Protein AF-A0AAQ4PBR9-F1 (afdb_monomer)

Solvent-accessible surface area (backbone atoms only — not comparable to full-atom values): 8890 Å² total; per-residue (Å²): 130,84,76,56,70,47,59,78,70,52,36,39,72,48,101,83,76,46,61,30,66,56,54,68,69,57,53,48,54,52,50,51,52,42,49,52,50,44,49,64,69,65,49,53,72,56,60,61,44,45,66,62,41,68,79,75,54,64,70,69,60,58,53,51,52,56,50,51,52,53,54,50,56,51,49,42,52,53,54,51,52,49,52,52,52,48,54,51,52,21,54,52,52,49,52,52,50,52,51,52,52,51,53,50,52,51,53,53,50,51,51,53,51,49,53,53,51,51,52,52,51,51,53,52,52,53,53,52,51,53,52,50,52,53,52,49,55,53,49,54,55,51,53,50,51,50,50,56,51,49,53,52,50,54,55,58,61,74,74,109

InterPro domains:
  IPR028172 Intraflagellar transport protein 20 [PF14931] (10-43)
  IPR028172 Intraflagellar transport protein 20 [PF14931] (70-156)
  IPR028172 Intraflagellar transport protein 20 [PTHR31978] (70-160)

Secondary structure (DSSP, 8-state):
----HHHHTT-EE-TTS-EESS-HHHHHHHHHHHHHHHHHHH-THHHHHHHHHTTTS-HHHHHHHHHHHHHHHHHHHHHHHHHHHHHHHHHHHHHHHHHHHHHHHHHHHHHHHHHHHHHHHHHHHHHHHHHHHHHHHHHHHHHHHHHHHHHHHHHHHHT-

Radius of gyration: 43.52 Å; Cα contacts (8 Å, |Δi|>4): 47; chains: 1; bounding box: 91×34×129 Å

Mean predicted aligned error: 12.81 Å

Organism: NCBI:txid481459

Sequence (160 aa):
MAKDPLAEAGFYVDELNKLRVLDPDVSQKTSELKEECKEFVDSKHGMFSIGFYLQHQPVLRVLQAVLCFSEISQFQKIVGGLIELVDELAKEAETEKMKAIGARNLLKSVAKQREAQQQQLQALIAEKKMQLERYHIEYEALSKVESEQNEFIDQFILQK

Foldseek 3Di:
DDDDVCVVVQWDADPVRAIFNHDPVVLVVLVVLLVVLVCVLVVCVVVVVCVVCVVPDDPVVVVVVVVVNVVSVVVSVVSVVVNVVRVVVSVVVVVVVVVVVVVVVVVVVVVVVVVVVVVVVVVVVVVVVVVVVVVVVVVVVVVVVVVVVVVVVVVVVVVD

pLDDT: mean 81.04, std 14.95, range [39.19, 98.5]

Structure (mmCIF, N/CA/C/O backbone):
data_AF-A0AAQ4PBR9-F1
#
_entry.id   AF-A0AAQ4PBR9-F1
#
loop_
_atom_site.group_PDB
_atom_site.id
_atom_site.type_symbol
_atom_site.label_atom_id
_atom_site.label_alt_id
_atom_site.label_comp_id
_atom_site.label_asym_id
_atom_site.label_entity_id
_atom_site.label_seq_id
_atom_site.pdbx_PDB_ins_code
_atom_site.Cartn_x
_atom_site.Cartn_y
_atom_site.Cartn_z
_atom_site.occupancy
_atom_site.B_iso_or_equiv
_atom_site.auth_seq_id
_atom_site.auth_comp_id
_atom_site.auth_asym_id
_atom_site.auth_atom_id
_atom_site.pdbx_PDB_model_num
ATOM 1 N N . MET A 1 1 ? 2.118 -22.630 -14.077 1.00 39.19 1 MET A N 1
ATOM 2 C CA . MET A 1 1 ? 3.113 -21.606 -13.701 1.00 39.19 1 MET A CA 1
ATOM 3 C C . MET A 1 1 ? 2.406 -20.269 -13.792 1.00 39.19 1 MET A C 1
ATOM 5 O O . MET A 1 1 ? 1.789 -20.025 -14.822 1.00 39.19 1 MET A O 1
ATOM 9 N N . ALA A 1 2 ? 2.342 -19.502 -12.704 1.00 45.78 2 ALA A N 1
ATOM 10 C CA . ALA A 1 2 ? 1.647 -18.217 -12.709 1.00 45.78 2 ALA A CA 1
ATOM 11 C C . ALA A 1 2 ? 2.347 -17.297 -13.717 1.00 45.78 2 ALA A C 1
ATOM 13 O O . ALA A 1 2 ? 3.558 -17.116 -13.627 1.00 45.78 2 ALA A O 1
ATOM 14 N N . LYS A 1 3 ? 1.606 -16.797 -14.710 1.00 47.41 3 LYS A N 1
ATOM 15 C CA . LYS A 1 3 ? 2.102 -15.740 -15.591 1.00 47.41 3 LYS A CA 1
ATOM 16 C C . LYS A 1 3 ? 2.416 -14.540 -14.705 1.00 47.41 3 LYS A C 1
ATOM 18 O O . LYS A 1 3 ? 1.580 -14.183 -13.876 1.00 47.41 3 LYS A O 1
ATOM 23 N N . ASP A 1 4 ? 3.621 -13.995 -14.823 1.00 62.91 4 ASP A N 1
ATOM 24 C CA . ASP A 1 4 ? 4.005 -12.805 -14.074 1.00 62.91 4 ASP A CA 1
ATOM 25 C C . ASP A 1 4 ? 3.106 -11.641 -14.535 1.00 62.91 4 ASP A C 1
ATOM 27 O O . ASP A 1 4 ? 3.168 -11.270 -15.713 1.00 62.91 4 ASP A O 1
ATOM 31 N N . PRO A 1 5 ? 2.240 -11.089 -13.663 1.00 67.06 5 PRO A N 1
ATOM 32 C CA . PRO A 1 5 ? 1.328 -10.011 -14.035 1.00 67.06 5 PRO A CA 1
ATOM 33 C C . PRO A 1 5 ? 2.065 -8.774 -14.555 1.00 67.06 5 PRO A C 1
ATOM 35 O O . PRO A 1 5 ? 1.489 -7.995 -15.309 1.00 67.06 5 PRO A O 1
ATOM 38 N N . LEU A 1 6 ? 3.330 -8.588 -14.155 1.00 62.56 6 LEU A N 1
ATOM 39 C CA . LEU A 1 6 ? 4.156 -7.483 -14.630 1.00 62.56 6 LEU A CA 1
ATOM 40 C C . LEU A 1 6 ? 4.569 -7.693 -16.089 1.00 62.56 6 LEU A C 1
ATOM 42 O O . LEU A 1 6 ? 4.418 -6.775 -16.892 1.00 62.56 6 LEU A O 1
ATOM 46 N N . ALA A 1 7 ? 4.990 -8.908 -16.451 1.00 61.12 7 ALA A N 1
ATOM 47 C CA . ALA A 1 7 ? 5.387 -9.233 -17.819 1.00 61.12 7 ALA A CA 1
ATOM 48 C C . ALA A 1 7 ? 4.204 -9.149 -18.801 1.00 61.12 7 ALA A C 1
ATOM 50 O O . ALA A 1 7 ? 4.369 -8.704 -19.933 1.00 61.12 7 ALA A O 1
ATOM 51 N N . GLU A 1 8 ? 2.993 -9.522 -18.368 1.00 67.56 8 GLU A N 1
ATOM 52 C CA . GLU A 1 8 ? 1.769 -9.394 -19.179 1.00 67.56 8 GLU A CA 1
ATOM 53 C C . GLU A 1 8 ? 1.342 -7.927 -19.375 1.00 67.56 8 GLU A C 1
ATOM 55 O O . GLU A 1 8 ? 0.743 -7.585 -20.393 1.00 67.56 8 GLU A O 1
ATOM 60 N N . ALA A 1 9 ? 1.712 -7.047 -18.441 1.00 66.06 9 ALA A N 1
ATOM 61 C CA . ALA A 1 9 ? 1.501 -5.605 -18.528 1.00 66.06 9 ALA A CA 1
ATOM 62 C C . ALA A 1 9 ? 2.647 -4.850 -19.238 1.00 66.06 9 ALA A C 1
ATOM 64 O O . ALA A 1 9 ? 2.602 -3.624 -19.318 1.00 66.06 9 ALA A O 1
ATOM 65 N N . GLY A 1 10 ? 3.659 -5.558 -19.760 1.00 66.50 10 GLY A N 1
ATOM 66 C CA . GLY A 1 10 ? 4.801 -4.955 -20.459 1.00 66.50 10 GLY A CA 1
ATOM 67 C C . GLY A 1 10 ? 5.847 -4.323 -19.536 1.00 66.50 10 GLY A C 1
ATOM 68 O O . GLY A 1 10 ? 6.661 -3.520 -19.989 1.00 66.50 10 GLY A O 1
ATOM 69 N N . PHE A 1 11 ? 5.833 -4.671 -18.248 1.00 71.88 11 PHE A N 1
ATOM 70 C CA . PHE A 1 11 ? 6.829 -4.240 -17.275 1.00 71.88 11 PHE A CA 1
ATOM 71 C C . PHE A 1 11 ? 7.826 -5.359 -16.980 1.00 71.88 11 PHE A C 1
ATOM 73 O O . PHE A 1 11 ? 7.454 -6.495 -16.687 1.00 71.88 11 PHE A O 1
ATOM 80 N N . TYR A 1 12 ? 9.104 -5.007 -16.985 1.00 72.88 12 TYR A N 1
ATOM 81 C CA . TYR A 1 12 ? 10.216 -5.906 -16.711 1.00 72.88 12 TYR A CA 1
ATOM 82 C C . TYR A 1 12 ? 10.930 -5.444 -15.445 1.00 72.88 12 TYR A C 1
ATOM 84 O O . TYR A 1 12 ? 10.980 -4.252 -15.156 1.00 72.88 12 TYR A O 1
ATOM 92 N N . VAL A 1 13 ? 11.476 -6.370 -14.666 1.00 69.06 13 VAL A N 1
ATOM 93 C CA . VAL A 1 13 ? 12.303 -6.041 -13.500 1.00 69.06 13 VAL A CA 1
ATOM 94 C C . VAL A 1 13 ? 13.728 -6.457 -13.819 1.00 69.06 13 VAL A C 1
ATOM 96 O O . VAL A 1 13 ? 13.958 -7.591 -14.230 1.00 69.06 13 VAL A O 1
ATOM 99 N N . ASP A 1 14 ? 14.672 -5.533 -13.676 1.00 69.69 14 ASP A N 1
ATOM 100 C CA . ASP A 1 14 ? 16.083 -5.818 -13.921 1.00 69.69 14 ASP A CA 1
ATOM 101 C C . ASP A 1 14 ? 16.787 -6.463 -12.720 1.00 69.69 14 ASP A C 1
ATOM 103 O O . ASP A 1 14 ? 16.221 -6.608 -11.635 1.00 69.69 14 ASP A O 1
ATOM 107 N N . GLU A 1 15 ? 18.057 -6.828 -12.905 1.00 70.25 15 GLU A N 1
ATOM 108 C CA . GLU A 1 15 ? 18.897 -7.461 -11.877 1.00 70.25 15 GLU A CA 1
ATOM 109 C C . GLU A 1 15 ? 19.059 -6.611 -10.601 1.00 70.25 15 GLU A C 1
ATOM 111 O O . GLU A 1 15 ? 19.430 -7.127 -9.547 1.00 70.25 15 GLU A O 1
ATOM 116 N N . LEU A 1 16 ? 18.756 -5.309 -10.671 1.00 67.06 16 LEU A N 1
ATOM 117 C CA . LEU A 1 16 ? 18.820 -4.364 -9.557 1.00 67.06 16 LEU A CA 1
ATOM 118 C C . LEU A 1 16 ? 17.438 -4.074 -8.942 1.00 67.06 16 LEU A C 1
ATOM 120 O O . LEU A 1 16 ? 17.311 -3.144 -8.142 1.00 67.06 16 LEU A O 1
ATOM 124 N N . ASN A 1 17 ? 16.412 -4.867 -9.271 1.00 65.44 17 ASN A N 1
ATOM 125 C CA . ASN A 1 17 ? 15.019 -4.695 -8.844 1.00 65.44 17 ASN A CA 1
ATOM 126 C C . ASN A 1 17 ? 14.368 -3.370 -9.289 1.00 65.44 17 ASN A C 1
ATOM 128 O O . ASN A 1 17 ? 13.424 -2.885 -8.644 1.00 65.44 17 ASN A O 1
ATOM 132 N N . LYS A 1 18 ? 14.845 -2.782 -10.392 1.00 67.69 18 LYS A N 1
ATOM 133 C CA . LYS A 1 18 ? 14.235 -1.600 -11.009 1.00 67.69 18 LYS A CA 1
ATOM 134 C C . LYS A 1 18 ? 13.271 -2.010 -12.116 1.00 67.69 18 LYS A C 1
ATOM 136 O O . LYS A 1 18 ? 13.540 -2.918 -12.898 1.00 67.69 18 LYS A O 1
ATOM 141 N N . LEU A 1 19 ? 12.142 -1.320 -12.161 1.00 71.00 19 LEU A N 1
ATOM 142 C CA . LEU A 1 19 ? 11.106 -1.432 -13.170 1.00 71.00 19 LEU A CA 1
ATOM 143 C C . LEU A 1 19 ? 11.624 -0.832 -14.480 1.00 71.00 19 LEU A C 1
ATOM 145 O O . LEU A 1 19 ? 12.084 0.308 -14.526 1.00 71.00 19 LEU A O 1
ATOM 149 N N . ARG A 1 20 ? 11.524 -1.611 -15.548 1.00 70.69 20 ARG A N 1
ATOM 150 C CA . ARG A 1 20 ? 11.793 -1.221 -16.926 1.00 70.69 20 ARG A CA 1
ATOM 151 C C . ARG A 1 20 ? 10.519 -1.378 -17.734 1.00 70.69 20 ARG A C 1
ATOM 153 O O . ARG A 1 20 ? 9.731 -2.292 -17.505 1.00 70.69 20 ARG A O 1
ATOM 160 N N . VAL A 1 21 ? 10.335 -0.479 -18.689 1.00 77.00 21 VAL A N 1
ATOM 161 C CA . VAL A 1 21 ? 9.163 -0.450 -19.586 1.00 77.00 21 VAL A CA 1
ATOM 162 C C . VAL A 1 21 ? 9.535 -0.955 -20.987 1.00 77.00 21 VAL A C 1
ATOM 164 O O . VAL A 1 21 ? 8.741 -0.931 -21.920 1.00 77.00 21 VAL A O 1
ATOM 167 N N . LEU A 1 22 ? 10.771 -1.434 -21.127 1.00 75.12 22 LEU A N 1
ATOM 168 C CA . LEU A 1 22 ? 11.309 -2.074 -22.312 1.00 75.12 22 LEU A CA 1
ATOM 169 C C . LEU A 1 22 ? 12.108 -3.298 -21.869 1.00 75.12 22 LEU A C 1
ATOM 171 O O . LEU A 1 22 ? 12.819 -3.245 -20.860 1.00 75.12 22 LEU A O 1
ATOM 175 N N . ASP A 1 23 ? 11.982 -4.382 -22.626 1.00 75.75 23 ASP A N 1
ATOM 176 C CA . ASP A 1 23 ? 12.748 -5.605 -22.408 1.00 75.75 23 ASP A CA 1
ATOM 177 C C . ASP A 1 23 ? 14.258 -5.276 -22.435 1.00 75.75 23 ASP A C 1
ATOM 179 O O . ASP A 1 23 ? 14.708 -4.602 -23.372 1.00 75.75 23 ASP A O 1
ATOM 183 N N . PRO A 1 24 ? 15.046 -5.686 -21.423 1.00 74.69 24 PRO A N 1
ATOM 184 C CA . PRO A 1 24 ? 16.481 -5.417 -21.372 1.00 74.69 24 PRO A CA 1
ATOM 185 C C . PRO A 1 24 ? 17.227 -5.894 -22.625 1.00 74.69 24 PRO A C 1
ATOM 187 O O . PRO A 1 24 ? 18.104 -5.172 -23.100 1.00 74.69 24 PRO A O 1
ATOM 190 N N . ASP A 1 25 ? 16.830 -7.019 -23.225 1.00 77.81 25 ASP A N 1
ATOM 191 C CA . ASP A 1 25 ? 17.454 -7.529 -24.450 1.00 77.81 25 ASP A CA 1
ATOM 192 C C . ASP A 1 25 ? 17.153 -6.618 -25.646 1.00 77.81 25 ASP A C 1
ATOM 194 O O . ASP A 1 25 ? 18.008 -6.371 -26.500 1.00 77.81 25 ASP A O 1
ATOM 198 N N . VAL A 1 26 ? 15.926 -6.092 -25.720 1.00 81.31 26 VAL A N 1
ATOM 199 C CA . VAL A 1 26 ? 15.504 -5.161 -26.777 1.00 81.31 26 VAL A CA 1
ATOM 200 C C . VAL A 1 26 ? 16.170 -3.801 -26.583 1.00 81.31 26 VAL A C 1
ATOM 202 O O . VAL A 1 26 ? 16.639 -3.207 -27.552 1.00 81.31 26 VAL A O 1
ATOM 205 N N . SER A 1 27 ? 16.272 -3.322 -25.343 1.00 79.81 27 SER A N 1
ATOM 206 C CA . SER A 1 27 ? 16.969 -2.082 -24.993 1.00 79.81 27 SER A CA 1
ATOM 207 C C . SER A 1 27 ? 18.455 -2.145 -25.348 1.00 79.81 27 SER A C 1
ATOM 209 O O . SER A 1 27 ? 18.994 -1.178 -25.898 1.00 79.81 27 SER A O 1
ATOM 211 N N . GLN A 1 28 ? 19.100 -3.284 -25.083 1.00 82.88 28 GLN A N 1
ATOM 212 C CA . GLN A 1 28 ? 20.500 -3.510 -25.418 1.00 82.88 28 GLN A CA 1
ATOM 213 C C . GLN A 1 28 ? 20.699 -3.554 -26.935 1.00 82.88 28 GLN A C 1
ATOM 215 O O . GLN A 1 28 ? 21.471 -2.752 -27.454 1.00 82.88 28 GLN A O 1
ATOM 220 N N . LYS A 1 29 ? 19.931 -4.376 -27.664 1.00 84.88 29 LYS A N 1
ATOM 221 C CA . LYS A 1 29 ? 19.990 -4.443 -29.139 1.00 84.88 29 LYS A CA 1
ATOM 222 C C . LYS A 1 29 ? 19.722 -3.091 -29.802 1.00 84.88 29 LYS A C 1
ATOM 224 O O . LYS A 1 29 ? 20.341 -2.754 -30.804 1.00 84.88 29 LYS A O 1
ATOM 229 N N . THR A 1 30 ? 18.807 -2.301 -29.241 1.00 83.44 30 THR A N 1
ATOM 230 C CA . THR A 1 30 ? 18.489 -0.951 -29.737 1.00 83.44 30 THR A CA 1
ATOM 231 C C . THR A 1 30 ? 19.656 0.015 -29.523 1.00 83.44 30 THR A C 1
ATOM 233 O O . THR A 1 30 ? 19.943 0.841 -30.389 1.00 83.44 30 THR A O 1
ATOM 236 N N . SER A 1 31 ? 20.357 -0.102 -28.393 1.00 83.62 31 SER A N 1
ATOM 237 C CA . SER A 1 31 ? 21.557 0.691 -28.103 1.00 83.62 31 SER A CA 1
ATOM 238 C C . SER A 1 31 ? 22.746 0.281 -28.972 1.00 83.62 31 SER A C 1
ATOM 240 O O . SER A 1 31 ? 23.419 1.151 -29.517 1.00 83.62 31 SER A O 1
ATOM 242 N N . GLU A 1 32 ? 22.967 -1.022 -29.152 1.00 85.69 32 GLU A N 1
ATOM 243 C CA . GLU A 1 32 ? 23.999 -1.572 -30.041 1.00 85.69 32 GLU A CA 1
ATOM 244 C C . GLU A 1 32 ? 23.781 -1.093 -31.479 1.00 85.69 32 GLU A C 1
ATOM 246 O O . GLU A 1 32 ? 24.669 -0.481 -32.066 1.00 85.69 32 GLU A O 1
ATOM 251 N N . LEU A 1 33 ? 22.559 -1.231 -32.004 1.00 83.75 33 LEU A N 1
ATOM 252 C CA . LEU A 1 33 ? 22.212 -0.771 -33.349 1.00 83.75 33 LEU A CA 1
ATOM 253 C C . LEU A 1 33 ? 22.389 0.747 -33.522 1.00 83.75 33 LEU A C 1
ATOM 255 O O . LEU A 1 33 ? 22.786 1.215 -34.591 1.00 83.75 33 LEU A O 1
ATOM 259 N N . LYS A 1 34 ? 22.101 1.539 -32.481 1.00 85.56 34 LYS A N 1
ATOM 260 C CA . LYS A 1 34 ? 22.332 2.991 -32.490 1.00 85.56 34 LYS A CA 1
ATOM 261 C C . LYS A 1 34 ? 23.819 3.318 -32.594 1.00 85.56 34 LYS A C 1
ATOM 263 O O . LYS A 1 34 ? 24.167 4.235 -33.340 1.00 85.56 34 LYS A O 1
ATOM 268 N N . GLU A 1 35 ? 24.670 2.606 -31.859 1.00 85.12 35 GLU A N 1
ATOM 269 C CA . GLU A 1 35 ? 26.116 2.816 -31.915 1.00 85.12 35 GLU A CA 1
ATOM 270 C C . GLU A 1 35 ? 26.690 2.324 -33.249 1.00 85.12 35 GLU A C 1
ATOM 272 O O . GLU A 1 35 ? 27.465 3.051 -33.854 1.00 85.12 35 GLU A O 1
ATOM 277 N N . GLU A 1 36 ? 26.215 1.204 -33.802 1.00 82.94 36 GLU A N 1
ATOM 278 C CA . GLU A 1 36 ? 26.592 0.745 -35.150 1.00 82.94 36 GLU A CA 1
ATOM 279 C C . GLU A 1 36 ? 26.226 1.769 -36.237 1.00 82.94 36 GLU A C 1
ATOM 281 O O . GLU A 1 36 ? 27.036 2.086 -37.111 1.00 82.94 36 GLU A O 1
ATOM 286 N N . CYS A 1 37 ? 25.019 2.345 -36.177 1.00 81.56 37 CYS A N 1
ATOM 287 C CA . CYS A 1 37 ? 24.608 3.409 -37.099 1.00 81.56 37 CYS A CA 1
ATOM 288 C C . CYS A 1 37 ? 25.483 4.657 -36.941 1.00 81.56 37 CYS A C 1
ATOM 290 O O . CYS A 1 37 ? 25.824 5.309 -37.929 1.00 81.56 37 CYS A O 1
ATOM 292 N N . LYS A 1 38 ? 25.858 4.987 -35.702 1.00 81.62 38 LYS A N 1
ATOM 293 C CA . LYS A 1 38 ? 26.736 6.113 -35.394 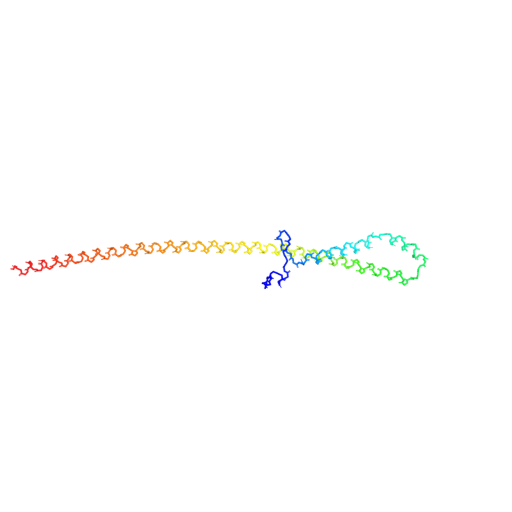1.00 81.62 38 LYS A CA 1
ATOM 294 C C . LYS A 1 38 ? 28.154 5.870 -35.900 1.00 81.62 38 LYS A C 1
ATOM 296 O O . LYS A 1 38 ? 28.693 6.747 -36.556 1.00 81.62 38 LYS A O 1
ATOM 301 N N . GLU A 1 39 ? 28.724 4.688 -35.689 1.00 80.12 39 GLU A N 1
ATOM 302 C CA . GLU A 1 39 ? 30.023 4.292 -36.236 1.00 80.12 39 GLU A CA 1
ATOM 303 C C . GLU A 1 39 ? 30.015 4.301 -37.766 1.00 80.12 39 GLU A C 1
ATOM 305 O O . GLU A 1 39 ? 30.975 4.759 -38.379 1.00 80.12 39 GLU A O 1
ATOM 310 N N . PHE A 1 40 ? 28.925 3.877 -38.409 1.00 72.75 40 PHE A N 1
ATOM 311 C CA . PHE A 1 40 ? 28.781 3.964 -39.863 1.00 72.75 40 PHE A CA 1
ATOM 312 C C . PHE A 1 40 ? 28.773 5.418 -40.365 1.00 72.75 40 PHE A C 1
ATOM 314 O O . PHE A 1 40 ? 29.361 5.726 -41.404 1.00 72.75 40 PHE A O 1
ATOM 321 N N . VAL A 1 41 ? 28.136 6.323 -39.616 1.00 70.12 41 VAL A N 1
ATOM 322 C CA . VAL A 1 41 ? 28.077 7.763 -39.911 1.00 70.12 41 VAL A CA 1
ATOM 323 C C . VAL A 1 41 ? 29.412 8.468 -39.616 1.00 70.12 41 VAL A C 1
ATOM 325 O O . VAL A 1 41 ? 29.854 9.311 -40.403 1.00 70.12 41 VAL A O 1
ATOM 328 N N . ASP A 1 42 ? 30.064 8.105 -38.510 1.00 73.00 42 ASP A N 1
ATOM 329 C CA . ASP A 1 42 ? 31.297 8.709 -37.997 1.00 73.00 42 ASP A CA 1
ATOM 330 C C . ASP A 1 42 ? 32.559 8.135 -38.651 1.00 73.00 42 ASP A C 1
ATOM 332 O O . ASP A 1 42 ? 33.583 8.826 -38.695 1.00 73.00 42 ASP A O 1
ATOM 336 N N . SER A 1 43 ? 32.510 6.914 -39.205 1.00 63.50 43 SER A N 1
ATOM 337 C CA . SER A 1 43 ? 33.607 6.289 -39.953 1.00 63.50 43 SER A CA 1
ATOM 338 C C . SER A 1 43 ? 33.839 7.021 -41.278 1.00 63.50 43 SER A C 1
ATOM 340 O O . SER A 1 43 ? 33.515 6.610 -42.393 1.00 63.50 43 SER A O 1
ATOM 342 N N . LYS A 1 44 ? 34.503 8.162 -41.131 1.00 55.28 44 LYS A N 1
ATOM 343 C CA . LYS A 1 44 ? 34.983 9.090 -42.150 1.00 55.28 44 LYS A CA 1
ATOM 344 C C . LYS A 1 44 ? 36.057 8.51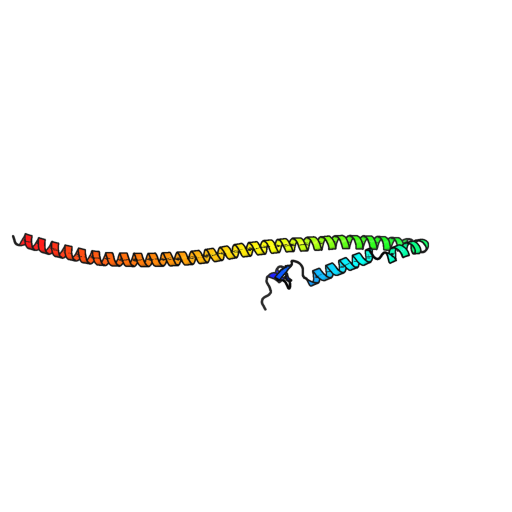0 -43.075 1.00 55.28 44 LYS A C 1
ATOM 346 O O . LYS A 1 44 ? 36.507 9.225 -43.969 1.00 55.28 44 LYS A O 1
ATOM 351 N N . HIS A 1 45 ? 36.428 7.234 -42.951 1.00 51.19 45 HIS A N 1
ATOM 352 C CA . HIS A 1 45 ? 37.246 6.561 -43.968 1.00 51.19 45 HIS A CA 1
ATOM 353 C C . HIS A 1 45 ? 36.478 6.405 -45.299 1.00 51.19 45 HIS A C 1
ATOM 355 O O . HIS A 1 45 ? 37.082 6.433 -46.376 1.00 51.19 45 HIS A O 1
ATOM 361 N N . GLY A 1 46 ? 35.139 6.367 -45.252 1.00 49.38 46 GLY A N 1
ATOM 362 C CA . GLY A 1 46 ? 34.284 6.390 -46.443 1.00 49.38 46 GLY A CA 1
ATOM 363 C C . GLY A 1 46 ? 34.186 7.767 -47.110 1.00 49.38 46 GLY A C 1
ATOM 364 O O . GLY A 1 46 ? 34.278 7.857 -48.331 1.00 49.38 46 GLY A O 1
ATOM 365 N N . MET A 1 47 ? 34.075 8.859 -46.342 1.00 50.81 47 MET A N 1
ATOM 366 C CA . MET A 1 47 ? 33.985 10.222 -46.904 1.00 50.81 47 MET A CA 1
ATOM 367 C C . MET A 1 47 ? 35.276 10.666 -47.607 1.00 50.81 47 MET A C 1
ATOM 369 O O . MET A 1 47 ? 35.203 11.326 -48.643 1.00 50.81 47 MET A O 1
ATOM 373 N N . PHE A 1 48 ? 36.450 10.282 -47.089 1.00 48.81 48 PHE A N 1
ATOM 374 C CA . PHE A 1 48 ? 37.731 10.584 -47.743 1.00 48.81 48 PHE A CA 1
ATOM 375 C C . PHE A 1 48 ? 37.913 9.775 -49.038 1.00 48.81 48 PHE A C 1
ATOM 377 O O . PHE A 1 48 ? 38.437 10.283 -50.027 1.00 48.81 48 PHE A O 1
ATOM 384 N N . SER A 1 49 ? 37.374 8.551 -49.077 1.00 49.97 49 SER A N 1
ATOM 385 C CA . SER A 1 49 ? 37.306 7.749 -50.300 1.00 49.97 49 SER A CA 1
ATOM 386 C C . SER A 1 49 ? 36.281 8.305 -51.293 1.00 49.97 49 SER A C 1
ATOM 388 O O . SER A 1 49 ? 36.580 8.364 -52.477 1.00 49.97 49 SER A O 1
ATOM 390 N N . ILE A 1 50 ? 35.106 8.782 -50.861 1.00 50.91 50 ILE A N 1
ATOM 391 C CA . ILE A 1 50 ? 34.104 9.411 -51.743 1.00 50.91 50 ILE A CA 1
ATOM 392 C C . ILE A 1 50 ? 34.681 10.652 -52.430 1.00 50.91 50 ILE A C 1
ATOM 394 O O . ILE A 1 50 ? 34.436 10.820 -53.614 1.00 50.91 50 ILE A O 1
ATOM 398 N N . GLY A 1 51 ? 35.518 11.460 -51.770 1.00 53.62 51 GLY A N 1
ATOM 399 C CA . GLY A 1 51 ? 36.254 12.549 -52.434 1.00 53.62 51 GLY A CA 1
ATOM 400 C C . GLY A 1 51 ? 37.109 12.084 -53.626 1.00 53.62 51 GLY A C 1
ATOM 401 O O . GLY A 1 51 ? 37.164 12.767 -54.644 1.00 53.62 51 GLY A O 1
ATOM 402 N N . PHE A 1 52 ? 37.702 10.889 -53.530 1.00 50.34 52 PHE A N 1
ATOM 403 C CA . PHE A 1 52 ? 38.508 10.253 -54.581 1.00 50.34 52 PHE A CA 1
ATOM 404 C C . PHE A 1 52 ? 37.650 9.484 -55.617 1.00 50.34 52 PHE A C 1
ATOM 406 O O . PHE A 1 52 ? 37.935 9.501 -56.811 1.00 50.34 52 PHE A O 1
ATOM 413 N N . TYR A 1 53 ? 36.545 8.860 -55.193 1.00 50.81 53 TYR A N 1
ATOM 414 C CA . TYR A 1 53 ? 35.582 8.150 -56.049 1.00 50.81 53 TYR A CA 1
ATOM 415 C C . TYR A 1 53 ? 34.611 9.093 -56.789 1.00 50.81 53 TYR A C 1
ATOM 417 O O . TYR A 1 53 ? 34.107 8.724 -57.848 1.00 50.81 53 TYR A O 1
ATOM 425 N N . LEU A 1 54 ? 34.374 10.312 -56.291 1.00 51.28 54 LEU A N 1
ATOM 426 C CA . LEU A 1 54 ? 33.569 11.365 -56.933 1.00 51.28 54 LEU A CA 1
ATOM 427 C C . LEU A 1 54 ? 34.179 11.839 -58.255 1.00 51.28 54 LEU A C 1
ATOM 429 O O . LEU A 1 54 ? 33.452 12.321 -59.118 1.00 51.28 54 LEU A O 1
ATOM 433 N N . GLN A 1 55 ? 35.491 11.667 -58.439 1.00 52.34 55 GLN A N 1
ATOM 434 C CA . GLN A 1 55 ? 36.158 11.937 -59.713 1.00 52.34 55 GLN A CA 1
ATOM 435 C C . GLN A 1 55 ? 36.006 10.799 -60.740 1.00 52.34 55 GLN A C 1
ATOM 437 O O . GLN A 1 55 ? 36.295 11.024 -61.911 1.00 52.34 55 GLN A O 1
ATOM 442 N N . HIS A 1 56 ? 35.534 9.601 -60.349 1.00 54.62 56 HIS A N 1
ATOM 443 C CA . HIS A 1 56 ? 35.585 8.399 -61.201 1.00 54.62 56 HIS A CA 1
ATOM 444 C C . HIS A 1 56 ? 34.331 7.488 -61.215 1.00 54.62 56 HIS A C 1
ATOM 446 O O . HIS A 1 56 ? 34.333 6.490 -61.937 1.00 54.62 56 HIS A O 1
ATOM 452 N N . GLN A 1 57 ? 33.261 7.772 -60.460 1.00 58.62 57 GLN A N 1
ATOM 453 C CA . GLN A 1 57 ? 32.042 6.937 -60.394 1.00 58.62 57 GLN A CA 1
ATOM 454 C C . GLN A 1 57 ? 30.838 7.556 -61.136 1.00 58.62 57 GLN A C 1
ATOM 456 O O . GLN A 1 57 ? 30.721 8.778 -61.213 1.00 58.62 57 GLN A O 1
ATOM 461 N N . PRO A 1 58 ? 29.889 6.741 -61.646 1.00 71.38 58 PRO A N 1
ATOM 462 C CA . PRO A 1 58 ? 28.658 7.249 -62.248 1.00 71.38 58 PRO A CA 1
ATOM 463 C C . PRO A 1 58 ? 27.780 7.965 -61.209 1.00 71.38 58 PRO A C 1
ATOM 465 O O . PRO A 1 58 ? 27.593 7.474 -60.093 1.00 71.38 58 PRO A O 1
ATOM 468 N N . VAL A 1 59 ? 27.179 9.091 -61.611 1.00 69.31 59 VAL A N 1
ATOM 469 C CA . VAL A 1 59 ? 26.341 9.994 -60.788 1.00 69.31 59 VAL A CA 1
ATOM 470 C C . VAL A 1 59 ? 25.275 9.254 -59.959 1.00 69.31 59 VAL A C 1
ATOM 472 O O . VAL A 1 59 ? 24.999 9.629 -58.821 1.00 69.31 59 VAL A O 1
ATOM 475 N N . LEU A 1 60 ? 24.723 8.153 -60.482 1.00 67.56 60 LEU A N 1
ATOM 476 C CA . LEU A 1 60 ? 23.692 7.353 -59.814 1.00 67.56 60 LEU A CA 1
ATOM 477 C C . LEU A 1 60 ? 24.176 6.688 -58.507 1.00 67.56 60 LEU A C 1
ATOM 479 O O . LEU A 1 60 ? 23.423 6.634 -57.538 1.00 67.56 60 LEU A O 1
ATOM 483 N N . ARG A 1 61 ? 25.438 6.231 -58.437 1.00 68.25 61 ARG A N 1
ATOM 484 C CA . ARG A 1 61 ? 26.001 5.608 -57.217 1.00 68.25 61 ARG A CA 1
ATOM 485 C C . ARG A 1 61 ? 26.264 6.630 -56.117 1.00 68.25 61 ARG A C 1
ATOM 487 O O . ARG A 1 61 ? 26.060 6.335 -54.945 1.00 68.25 61 ARG A O 1
ATOM 494 N N . VAL A 1 62 ? 26.686 7.831 -56.508 1.00 69.19 62 VAL A N 1
ATOM 495 C CA . VAL A 1 62 ? 26.896 8.954 -55.588 1.00 69.19 62 VAL A CA 1
ATOM 496 C C . VAL A 1 62 ? 25.563 9.372 -54.972 1.00 69.19 62 VAL A C 1
ATOM 498 O O . VAL A 1 62 ? 25.465 9.499 -53.755 1.00 69.19 62 VAL A O 1
ATOM 501 N N . LEU A 1 63 ? 24.518 9.510 -55.794 1.00 71.94 63 LEU A N 1
ATOM 502 C CA . LEU A 1 63 ? 23.182 9.867 -55.322 1.00 71.94 63 LEU A CA 1
ATOM 503 C C . LEU A 1 63 ? 22.611 8.813 -54.357 1.00 71.94 63 LEU A C 1
ATOM 505 O O . LEU A 1 63 ? 22.079 9.170 -53.310 1.00 71.94 63 LEU A O 1
ATOM 509 N N . GLN A 1 64 ? 22.774 7.522 -54.664 1.00 72.56 64 GLN A N 1
ATOM 510 C CA . GLN A 1 64 ? 22.293 6.431 -53.810 1.00 72.56 64 GLN A CA 1
ATOM 511 C C . GLN A 1 64 ? 23.027 6.360 -52.459 1.00 72.56 64 GLN A C 1
ATOM 513 O O . GLN A 1 64 ? 22.393 6.112 -51.435 1.00 72.56 64 GLN A O 1
ATOM 518 N N . ALA A 1 65 ? 24.336 6.633 -52.429 1.00 68.75 65 ALA A N 1
ATOM 519 C CA . ALA A 1 65 ? 25.106 6.700 -51.185 1.00 68.75 65 ALA A CA 1
ATOM 520 C C . ALA A 1 65 ? 24.681 7.885 -50.298 1.00 68.75 65 ALA A C 1
ATOM 522 O O . ALA A 1 65 ? 24.520 7.722 -49.089 1.00 68.75 65 ALA A O 1
ATOM 523 N N . VAL A 1 66 ? 24.444 9.060 -50.896 1.00 70.44 66 VAL A N 1
ATOM 524 C CA . VAL A 1 66 ? 23.963 10.252 -50.173 1.00 70.44 66 VAL A CA 1
ATOM 525 C C . VAL A 1 66 ? 22.564 10.025 -49.592 1.00 70.44 66 VAL A C 1
ATOM 527 O O . VAL A 1 66 ? 22.318 10.378 -48.439 1.00 70.44 66 VAL A O 1
ATOM 530 N N . LEU A 1 67 ? 21.663 9.394 -50.352 1.00 74.50 67 LEU A N 1
ATOM 531 C CA . LEU A 1 67 ? 20.327 9.034 -49.868 1.00 74.50 67 LEU A CA 1
ATOM 532 C C . LEU A 1 67 ? 20.392 8.041 -48.699 1.00 74.50 67 LEU A C 1
ATOM 534 O O . LEU A 1 67 ? 19.776 8.278 -47.665 1.00 74.50 67 LEU A O 1
ATOM 538 N N . CYS A 1 68 ? 21.193 6.978 -48.819 1.00 76.69 68 CYS A N 1
ATOM 539 C CA . CYS A 1 68 ? 21.366 5.978 -47.761 1.00 76.69 68 CYS A CA 1
ATOM 540 C C . CYS A 1 68 ? 21.908 6.590 -46.457 1.00 76.69 68 CYS A C 1
ATOM 542 O O . CYS A 1 68 ? 21.412 6.283 -45.375 1.00 76.69 68 CYS A O 1
ATOM 544 N N . PHE A 1 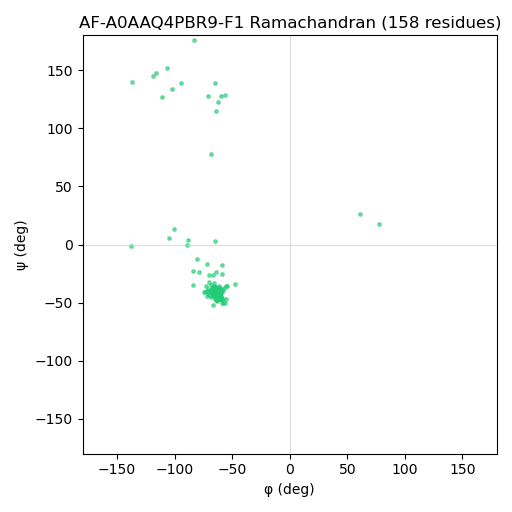69 ? 22.865 7.516 -46.552 1.00 73.69 69 PHE A N 1
ATOM 545 C CA . PHE A 1 69 ? 23.393 8.225 -45.385 1.00 73.69 69 PHE A CA 1
ATOM 546 C C . PHE A 1 69 ? 22.326 9.088 -44.689 1.00 73.69 69 PHE A C 1
ATOM 548 O O . PHE A 1 69 ? 22.252 9.117 -43.460 1.00 73.69 69 PHE A O 1
ATOM 555 N N . SER A 1 70 ? 21.475 9.770 -45.463 1.00 77.88 70 SER A N 1
ATOM 556 C CA . SER A 1 70 ? 20.365 10.562 -44.918 1.00 77.88 70 SER A CA 1
ATOM 557 C C . SER A 1 70 ? 19.360 9.690 -44.157 1.00 77.88 70 SER A C 1
ATOM 559 O O . SER A 1 70 ? 18.951 10.057 -43.057 1.00 77.88 70 SER A O 1
ATOM 561 N N . GLU A 1 71 ? 18.994 8.530 -44.707 1.00 83.12 71 GLU A N 1
ATOM 562 C CA . GLU A 1 71 ? 18.069 7.573 -44.076 1.00 83.12 71 GLU A CA 1
ATOM 563 C C . GLU A 1 71 ? 18.632 7.031 -42.747 1.00 83.12 71 GLU A C 1
ATOM 565 O O . GLU A 1 71 ? 17.946 7.050 -41.724 1.00 83.12 71 GLU A O 1
ATOM 570 N N . ILE A 1 72 ? 19.913 6.635 -42.721 1.00 82.38 72 ILE A N 1
ATOM 571 C CA . ILE A 1 72 ? 20.582 6.123 -41.509 1.00 82.38 72 ILE A CA 1
ATOM 572 C C . ILE A 1 72 ? 20.672 7.208 -40.426 1.00 82.38 72 ILE A C 1
ATOM 574 O O . ILE A 1 72 ? 20.408 6.946 -39.251 1.00 82.38 72 ILE A O 1
ATOM 578 N N . SER A 1 73 ? 20.973 8.451 -40.811 1.00 80.69 73 SER A N 1
ATOM 579 C CA . SER A 1 73 ? 21.015 9.575 -39.869 1.00 80.69 73 SER A CA 1
ATOM 580 C C . SER A 1 73 ? 19.642 9.878 -39.253 1.00 80.69 73 SER A C 1
ATOM 582 O O . SER A 1 73 ? 19.550 10.197 -38.065 1.00 80.69 73 SER A O 1
ATOM 584 N N . GLN A 1 74 ? 18.558 9.767 -40.030 1.00 84.75 74 GLN A N 1
ATOM 585 C CA . GLN A 1 74 ? 17.196 9.928 -39.511 1.00 84.75 74 GLN A CA 1
ATOM 586 C C . GLN A 1 74 ? 16.828 8.804 -38.542 1.00 84.75 74 GLN A C 1
ATOM 588 O O . GLN A 1 74 ? 16.318 9.080 -37.455 1.00 84.75 74 GLN A O 1
ATOM 593 N N . PHE A 1 75 ? 17.149 7.558 -38.892 1.00 85.44 75 PHE A N 1
ATOM 594 C CA . PHE A 1 75 ? 16.929 6.408 -38.021 1.00 85.44 75 PHE A CA 1
ATOM 595 C C . PHE A 1 75 ? 17.647 6.565 -36.673 1.00 85.44 75 PHE A C 1
ATOM 597 O O . PHE A 1 75 ? 17.022 6.418 -35.624 1.00 85.44 75 PHE A O 1
ATOM 604 N N . GLN A 1 76 ? 18.920 6.974 -36.680 1.00 84.31 76 GLN A N 1
ATOM 605 C CA . GLN A 1 76 ? 19.694 7.204 -35.456 1.00 84.31 76 GLN A CA 1
ATOM 606 C C . GLN A 1 76 ? 19.039 8.249 -34.534 1.00 84.31 76 GLN A C 1
ATOM 608 O O . GLN A 1 76 ? 19.027 8.076 -33.313 1.00 84.31 76 GLN A O 1
ATOM 613 N N . LYS A 1 77 ? 18.464 9.320 -35.099 1.00 87.62 77 LYS A N 1
ATOM 614 C CA . LYS A 1 77 ? 17.736 10.344 -34.327 1.00 87.62 77 LYS A CA 1
ATOM 615 C C . LYS A 1 77 ? 16.459 9.788 -33.703 1.00 87.62 77 LYS A C 1
ATOM 617 O O . LYS A 1 77 ? 16.198 10.055 -32.534 1.00 87.62 77 LYS A O 1
ATOM 622 N N . ILE A 1 78 ? 15.692 9.005 -34.461 1.00 88.06 78 ILE A N 1
ATOM 623 C CA . ILE A 1 78 ? 14.451 8.380 -33.980 1.00 88.06 78 ILE A CA 1
ATOM 624 C C . ILE A 1 78 ? 14.755 7.404 -32.841 1.00 88.06 78 ILE A C 1
ATOM 626 O O . ILE A 1 78 ? 14.125 7.480 -31.791 1.00 88.06 78 ILE A O 1
ATOM 630 N N . VAL A 1 79 ? 15.754 6.534 -33.014 1.00 88.38 79 VAL A N 1
ATOM 631 C CA . VAL A 1 79 ? 16.179 5.584 -31.976 1.00 88.38 79 VAL A CA 1
ATOM 632 C C . VAL A 1 79 ? 16.718 6.313 -30.745 1.00 88.38 79 VAL A C 1
ATOM 634 O O . VAL A 1 79 ? 16.420 5.923 -29.621 1.00 88.38 79 VAL A O 1
ATOM 637 N N . GLY A 1 80 ? 17.466 7.404 -30.939 1.00 87.31 80 GLY A N 1
ATOM 638 C CA . GLY A 1 80 ? 17.900 8.272 -29.846 1.00 87.31 80 GLY A CA 1
ATOM 639 C C . GLY A 1 80 ? 16.731 8.808 -29.021 1.00 87.31 80 GLY A C 1
ATOM 640 O O . GLY A 1 80 ? 16.730 8.627 -27.807 1.00 87.31 80 GLY A O 1
ATOM 641 N N . GLY A 1 81 ? 15.721 9.378 -29.683 1.00 90.00 81 GLY A N 1
ATOM 642 C CA . GLY A 1 81 ? 14.515 9.873 -29.016 1.00 90.00 81 GLY A CA 1
ATOM 643 C C . GLY A 1 81 ? 13.688 8.767 -28.355 1.00 90.00 81 GLY A C 1
ATOM 644 O O . GLY A 1 81 ? 13.165 8.966 -27.265 1.00 90.00 81 GLY A O 1
ATOM 645 N N . LEU A 1 82 ? 13.603 7.578 -28.963 1.00 88.75 82 LEU A N 1
ATOM 646 C CA . LEU A 1 82 ? 12.918 6.431 -28.360 1.00 88.75 82 LEU A CA 1
ATOM 647 C C . LEU A 1 82 ? 13.575 6.006 -27.041 1.00 88.75 82 LEU A C 1
ATOM 649 O O . LEU A 1 82 ? 12.862 5.767 -26.072 1.00 88.75 82 LEU A O 1
ATOM 653 N N . ILE A 1 83 ? 14.910 5.930 -26.993 1.00 86.44 83 ILE A N 1
ATOM 654 C CA . ILE A 1 83 ? 15.643 5.584 -25.764 1.00 86.44 83 ILE A CA 1
ATOM 655 C C . ILE A 1 83 ? 15.351 6.611 -24.663 1.00 86.44 83 ILE A C 1
ATOM 657 O O . ILE A 1 83 ? 15.040 6.224 -23.542 1.00 86.44 83 ILE A O 1
ATOM 661 N N . GLU A 1 84 ? 15.377 7.905 -24.992 1.00 88.94 84 GLU A N 1
ATOM 662 C CA . GLU A 1 84 ? 15.080 8.974 -24.029 1.00 88.94 84 GLU A CA 1
ATOM 663 C C . GLU A 1 84 ? 13.651 8.875 -23.473 1.00 88.94 84 GLU A C 1
ATOM 665 O O . GLU A 1 84 ? 13.462 8.936 -22.258 1.00 88.94 84 GLU A O 1
ATOM 670 N N . LEU A 1 85 ? 12.657 8.650 -24.339 1.00 87.75 85 LEU A N 1
ATOM 671 C CA . LEU A 1 85 ? 11.257 8.487 -23.930 1.00 87.75 85 LEU A CA 1
ATOM 672 C C . LEU A 1 85 ? 11.044 7.240 -23.063 1.00 87.75 85 LEU A C 1
ATOM 674 O O . LEU A 1 85 ? 10.301 7.283 -22.085 1.00 87.75 85 LEU A O 1
ATOM 678 N N . VAL A 1 86 ? 11.692 6.125 -23.409 1.00 86.12 86 VAL A N 1
ATOM 679 C CA . VAL A 1 86 ? 11.624 4.882 -22.627 1.00 86.12 86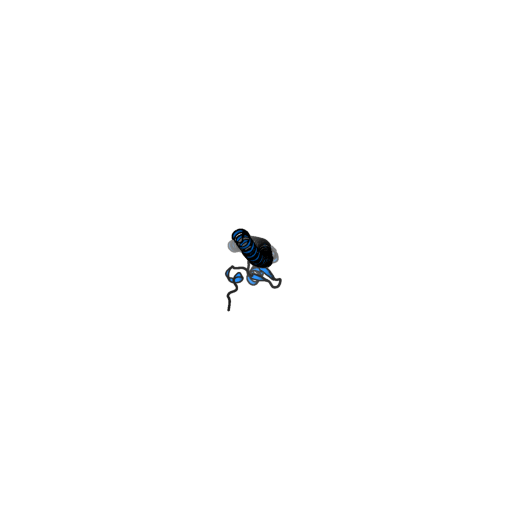 VAL A CA 1
ATOM 680 C C . VAL A 1 86 ? 12.249 5.074 -21.244 1.00 86.12 86 VAL A C 1
ATOM 682 O O . VAL A 1 86 ? 11.675 4.627 -20.249 1.00 86.12 86 VAL A O 1
ATOM 685 N N . ASP A 1 87 ? 13.386 5.767 -21.160 1.00 84.31 87 ASP A N 1
ATOM 686 C CA . ASP A 1 87 ? 14.053 6.070 -19.892 1.00 84.31 87 ASP A CA 1
ATOM 687 C C . ASP A 1 87 ? 13.223 7.016 -19.012 1.00 84.31 87 ASP A C 1
ATOM 689 O O . ASP A 1 87 ? 13.168 6.846 -17.790 1.00 84.31 87 ASP A O 1
ATOM 693 N N . GLU A 1 88 ? 12.576 8.020 -19.606 1.00 88.19 88 GLU A N 1
ATOM 694 C CA . GLU A 1 88 ? 11.671 8.927 -18.895 1.00 88.19 88 GLU A CA 1
ATOM 695 C C . GLU A 1 88 ? 10.448 8.179 -18.356 1.00 88.19 88 GLU A C 1
ATOM 697 O O . GLU A 1 88 ? 10.156 8.252 -17.159 1.00 88.19 88 GLU A O 1
ATOM 702 N N . LEU A 1 89 ? 9.815 7.352 -19.191 1.00 86.94 89 LEU A N 1
ATOM 703 C CA . LEU A 1 89 ? 8.678 6.531 -18.789 1.00 86.94 89 LEU A CA 1
ATOM 704 C C . LEU A 1 89 ? 9.045 5.548 -17.664 1.00 86.94 89 LEU A C 1
ATOM 706 O O . LEU A 1 89 ? 8.265 5.351 -16.732 1.00 86.94 89 LEU A O 1
ATOM 710 N N . ALA A 1 90 ? 10.248 4.966 -17.693 1.00 83.88 90 ALA A N 1
ATOM 711 C CA . ALA A 1 90 ? 10.737 4.107 -16.615 1.00 83.88 90 ALA A CA 1
ATOM 712 C C . ALA A 1 90 ? 10.894 4.862 -15.282 1.00 83.88 90 ALA A C 1
ATOM 714 O O . ALA A 1 90 ? 10.530 4.336 -14.225 1.00 83.88 90 ALA A O 1
ATOM 715 N N . LYS A 1 91 ? 11.380 6.111 -15.312 1.00 85.88 91 LYS A N 1
ATOM 716 C CA . LYS A 1 91 ? 11.492 6.960 -14.109 1.00 85.88 91 LYS A CA 1
ATOM 717 C C . LYS A 1 91 ? 10.126 7.322 -13.531 1.00 85.88 91 LYS A C 1
ATOM 719 O O . LYS A 1 91 ? 9.950 7.298 -12.308 1.00 85.88 91 LYS A O 1
ATOM 724 N N . GLU A 1 92 ? 9.163 7.653 -14.384 1.00 88.19 92 GLU A N 1
ATOM 725 C CA . GLU A 1 92 ? 7.793 7.944 -13.954 1.00 88.19 92 GLU A CA 1
ATOM 726 C C . GLU A 1 92 ? 7.128 6.709 -13.339 1.00 88.19 92 GLU A C 1
ATOM 728 O O . GLU A 1 92 ? 6.547 6.788 -12.254 1.00 88.19 92 GLU A O 1
ATOM 733 N N . ALA A 1 93 ? 7.291 5.544 -13.969 1.00 84.06 93 ALA A N 1
ATOM 734 C CA . ALA A 1 93 ? 6.733 4.291 -13.480 1.00 84.06 93 ALA A CA 1
ATOM 735 C C . ALA A 1 93 ? 7.305 3.890 -12.105 1.00 84.06 93 ALA A C 1
ATOM 737 O O . ALA A 1 93 ? 6.556 3.468 -11.220 1.00 84.06 93 ALA A O 1
ATOM 738 N N . GLU A 1 94 ? 8.607 4.083 -11.869 1.00 82.69 94 GLU A N 1
ATOM 739 C CA . GLU A 1 94 ? 9.210 3.891 -10.539 1.00 82.69 94 GLU A CA 1
ATOM 740 C C . GLU A 1 94 ? 8.683 4.893 -9.500 1.00 82.69 94 GLU A C 1
ATOM 742 O O . GLU A 1 94 ? 8.441 4.542 -8.341 1.00 82.69 94 GLU A O 1
ATOM 747 N N . THR A 1 95 ? 8.437 6.136 -9.912 1.00 86.00 95 THR A N 1
ATOM 748 C CA . THR A 1 95 ? 7.858 7.161 -9.036 1.00 86.00 95 THR A CA 1
ATOM 749 C C . THR A 1 95 ? 6.450 6.768 -8.583 1.00 86.00 95 THR A C 1
ATOM 751 O O . THR A 1 95 ? 6.143 6.823 -7.387 1.00 86.00 95 THR A O 1
ATOM 754 N N . GLU A 1 96 ? 5.601 6.318 -9.507 1.00 86.19 96 GLU A N 1
ATOM 755 C CA . GLU A 1 96 ? 4.253 5.840 -9.182 1.00 86.19 96 GLU A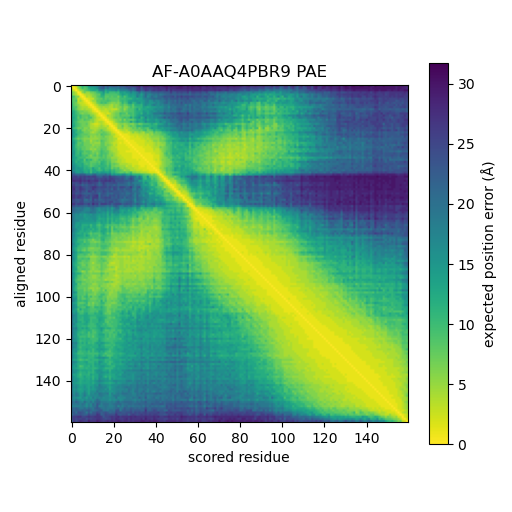 CA 1
ATOM 756 C C . GLU A 1 96 ? 4.271 4.541 -8.366 1.00 86.19 96 GLU A C 1
ATOM 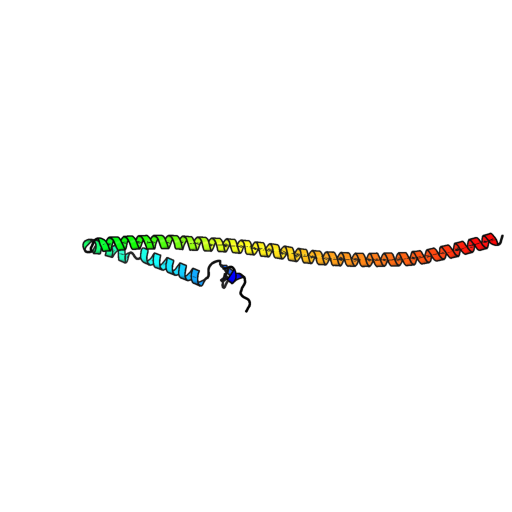758 O O . GLU A 1 96 ? 3.515 4.413 -7.398 1.00 86.19 96 GLU A O 1
ATOM 763 N N . LYS A 1 97 ? 5.194 3.611 -8.647 1.00 83.75 97 LYS A N 1
ATOM 764 C CA . LYS A 1 97 ? 5.419 2.416 -7.816 1.00 83.75 97 LYS A CA 1
ATOM 765 C C . LYS A 1 97 ? 5.716 2.795 -6.364 1.00 83.75 97 LYS A C 1
ATOM 767 O O . LYS A 1 97 ? 5.099 2.245 -5.448 1.00 83.75 97 LYS A O 1
ATOM 772 N N . MET A 1 98 ? 6.605 3.761 -6.133 1.00 81.75 98 MET A N 1
ATOM 773 C CA . MET A 1 98 ? 6.929 4.226 -4.780 1.00 81.75 98 MET A CA 1
ATOM 774 C C . MET A 1 98 ? 5.726 4.868 -4.077 1.00 81.75 98 MET A C 1
ATOM 776 O O . MET A 1 98 ? 5.474 4.571 -2.904 1.00 81.75 98 MET A O 1
ATOM 780 N N . LYS A 1 99 ? 4.929 5.682 -4.783 1.00 86.44 99 LYS A N 1
ATOM 781 C CA . LYS A 1 99 ? 3.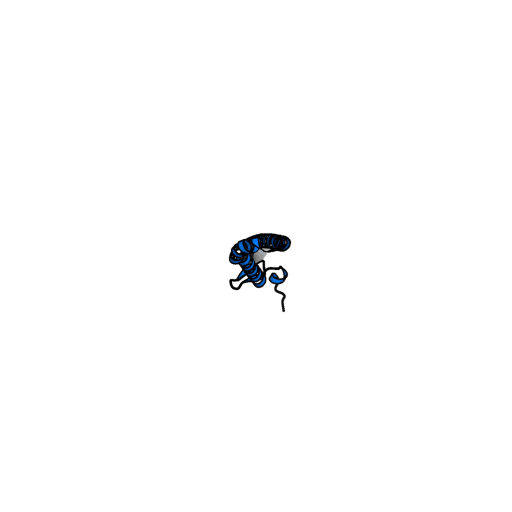682 6.255 -4.243 1.00 86.44 99 LYS A CA 1
ATOM 782 C C . LYS A 1 99 ? 2.668 5.169 -3.873 1.00 86.44 99 LYS A C 1
ATOM 784 O O . LYS A 1 99 ? 2.107 5.207 -2.776 1.00 86.44 99 LYS A O 1
ATOM 789 N N . ALA A 1 100 ? 2.472 4.174 -4.738 1.00 83.25 100 ALA A N 1
ATOM 790 C CA . ALA A 1 100 ? 1.559 3.058 -4.499 1.00 83.25 100 ALA A CA 1
ATOM 791 C C . ALA A 1 100 ? 1.984 2.212 -3.286 1.00 83.25 100 ALA A C 1
ATOM 793 O O . ALA A 1 100 ? 1.145 1.854 -2.454 1.00 83.25 100 ALA A O 1
ATOM 794 N N . ILE A 1 101 ? 3.285 1.941 -3.131 1.00 82.19 101 ILE A N 1
ATOM 795 C CA . ILE A 1 101 ? 3.836 1.267 -1.945 1.00 82.19 101 ILE A CA 1
ATOM 796 C C . ILE A 1 101 ? 3.574 2.100 -0.683 1.00 82.19 101 ILE A C 1
ATOM 798 O O . ILE A 1 101 ? 3.126 1.554 0.329 1.00 82.19 101 ILE A O 1
ATOM 802 N N . GLY A 1 102 ? 3.792 3.417 -0.741 1.00 83.75 102 GLY A N 1
ATOM 803 C CA . GLY A 1 102 ? 3.498 4.338 0.359 1.00 83.75 102 GLY A CA 1
ATOM 804 C C . GLY A 1 102 ? 2.028 4.299 0.786 1.00 83.75 102 GLY A C 1
ATOM 805 O O . GLY A 1 102 ? 1.728 4.080 1.962 1.00 83.75 102 GLY A O 1
ATOM 806 N N . ALA A 1 103 ? 1.104 4.422 -0.171 1.00 86.38 103 ALA A N 1
ATOM 807 C CA . ALA A 1 103 ? -0.335 4.346 0.079 1.00 86.38 103 ALA A CA 1
ATOM 808 C C . ALA A 1 103 ? -0.750 2.983 0.661 1.00 86.38 103 ALA A C 1
ATOM 810 O O . ALA A 1 103 ? -1.494 2.921 1.641 1.00 86.38 103 ALA A O 1
ATOM 811 N N . ARG A 1 104 ? -0.216 1.880 0.120 1.00 90.31 104 ARG A N 1
ATOM 812 C CA . ARG A 1 104 ? -0.459 0.525 0.636 1.00 90.31 104 ARG A CA 1
ATOM 813 C C . ARG A 1 104 ? 0.014 0.371 2.082 1.00 90.31 104 ARG A C 1
ATOM 815 O O . ARG A 1 104 ? -0.692 -0.228 2.894 1.00 90.31 104 ARG A O 1
ATOM 822 N N . ASN A 1 105 ? 1.189 0.901 2.414 1.00 88.31 105 ASN A N 1
ATOM 823 C CA . ASN A 1 105 ? 1.730 0.843 3.771 1.00 88.31 105 ASN A CA 1
ATOM 824 C C . ASN A 1 105 ? 0.881 1.652 4.755 1.00 88.31 105 ASN A C 1
ATOM 826 O O . ASN A 1 105 ? 0.614 1.170 5.857 1.00 88.31 105 ASN A O 1
ATOM 830 N N . LEU A 1 106 ? 0.400 2.828 4.341 1.00 90.44 106 LEU A N 1
ATOM 831 C CA . LEU A 1 106 ? -0.530 3.631 5.132 1.00 90.44 106 LEU A CA 1
ATOM 832 C C . LEU A 1 106 ? -1.854 2.891 5.368 1.00 90.44 106 LEU A C 1
ATOM 834 O O . LEU A 1 106 ? -2.334 2.824 6.494 1.00 90.44 106 LEU A O 1
ATOM 838 N N . LEU A 1 107 ? -2.432 2.271 4.338 1.00 92.75 107 LEU A N 1
ATOM 839 C CA . LEU A 1 107 ? -3.657 1.480 4.499 1.00 92.75 107 LEU A CA 1
ATOM 840 C C . LEU A 1 107 ? -3.455 0.306 5.463 1.00 92.75 107 LEU A C 1
ATOM 842 O O . LEU A 1 107 ? -4.306 0.048 6.314 1.00 92.75 107 LEU A O 1
ATOM 846 N N . LYS A 1 108 ? -2.309 -0.377 5.376 1.00 93.06 108 LYS A N 1
ATOM 847 C CA . LYS A 1 108 ? -1.961 -1.471 6.288 1.00 93.06 108 LYS A CA 1
ATOM 848 C C . LYS A 1 108 ? -1.811 -0.986 7.734 1.00 93.06 108 LYS A C 1
ATOM 850 O O . LYS A 1 108 ? -2.266 -1.674 8.647 1.00 93.06 108 LYS A O 1
ATOM 855 N N . SER A 1 109 ? -1.194 0.177 7.961 1.00 92.62 109 SER A N 1
ATOM 856 C CA . SER A 1 109 ? -1.056 0.733 9.312 1.00 92.62 109 SER A CA 1
ATOM 857 C C . SER A 1 109 ? -2.404 1.177 9.884 1.00 92.62 109 SER A C 1
ATOM 859 O O . SER A 1 109 ? -2.700 0.858 11.034 1.00 92.62 109 SER A O 1
ATOM 861 N N . VAL A 1 110 ? -3.259 1.806 9.071 1.00 94.50 110 VAL A N 1
ATOM 862 C CA . VAL A 1 110 ? -4.624 2.193 9.457 1.00 94.50 110 VAL A CA 1
ATOM 863 C C . VAL A 1 110 ? -5.473 0.968 9.798 1.00 94.50 110 VAL A C 1
ATOM 865 O O . VAL A 1 110 ? -6.176 0.983 10.806 1.00 94.50 110 VAL A O 1
ATOM 868 N N . ALA A 1 111 ? -5.396 -0.111 9.013 1.00 92.31 111 ALA A N 1
ATOM 869 C CA . ALA A 1 111 ? -6.101 -1.357 9.314 1.00 92.31 111 ALA A CA 1
ATOM 870 C C . ALA A 1 111 ? -5.669 -1.934 10.673 1.00 92.31 111 ALA A C 1
ATOM 872 O O . ALA A 1 111 ? -6.515 -2.209 11.521 1.00 92.31 111 ALA A O 1
ATOM 873 N N . LYS A 1 112 ? -4.355 -2.001 10.929 1.00 95.62 112 LYS A N 1
ATOM 874 C CA . LYS A 1 112 ? -3.813 -2.461 12.217 1.00 95.62 112 LYS A CA 1
ATOM 875 C C . LYS A 1 112 ? -4.254 -1.573 13.386 1.00 95.62 112 LYS A C 1
ATOM 877 O O . LYS A 1 112 ? -4.572 -2.076 14.461 1.00 95.62 112 LYS A O 1
ATOM 882 N N . GLN A 1 113 ? -4.288 -0.254 13.190 1.00 95.69 113 GLN A N 1
ATOM 883 C CA . GLN A 1 113 ? -4.778 0.682 14.203 1.00 95.69 113 GLN A CA 1
ATOM 884 C C . GLN A 1 113 ? -6.270 0.469 14.492 1.00 95.69 113 GLN A C 1
ATOM 886 O O . GLN A 1 113 ? -6.662 0.463 15.657 1.00 95.69 113 GLN A O 1
ATOM 891 N N . ARG A 1 114 ? -7.091 0.258 13.456 1.00 96.12 114 ARG A N 1
ATOM 892 C CA . ARG A 1 114 ? -8.524 -0.034 13.610 1.00 96.12 114 ARG A CA 1
ATOM 893 C C . ARG A 1 114 ? -8.762 -1.326 14.384 1.00 96.12 114 ARG A C 1
ATOM 895 O O . ARG A 1 114 ? -9.582 -1.327 15.295 1.00 96.12 114 ARG A O 1
ATOM 902 N N . GLU A 1 115 ? -8.027 -2.390 14.070 1.00 96.25 115 GLU A N 1
ATOM 903 C CA . GLU A 1 115 ? -8.113 -3.661 14.802 1.00 96.25 115 GLU A CA 1
ATOM 904 C C . GLU A 1 115 ? -7.764 -3.485 16.286 1.00 96.25 115 GLU A C 1
ATOM 906 O O . GLU A 1 115 ? -8.506 -3.941 17.156 1.00 96.25 115 GLU A O 1
ATOM 911 N N . ALA A 1 116 ? -6.684 -2.758 16.589 1.00 96.44 116 ALA A N 1
ATOM 912 C CA . ALA A 1 116 ? -6.292 -2.474 17.968 1.00 96.44 116 ALA A CA 1
ATOM 913 C C . ALA A 1 116 ? -7.358 -1.655 18.720 1.00 96.44 116 ALA A C 1
ATOM 915 O O . ALA A 1 116 ? -7.713 -1.989 19.851 1.00 96.44 116 ALA A O 1
ATOM 916 N N . GLN A 1 117 ? -7.913 -0.615 18.087 1.00 97.12 117 GLN A N 1
ATOM 917 C CA . GLN A 1 117 ? -8.997 0.186 18.665 1.00 97.12 117 GLN A CA 1
ATOM 918 C C . GLN A 1 117 ? -10.255 -0.652 18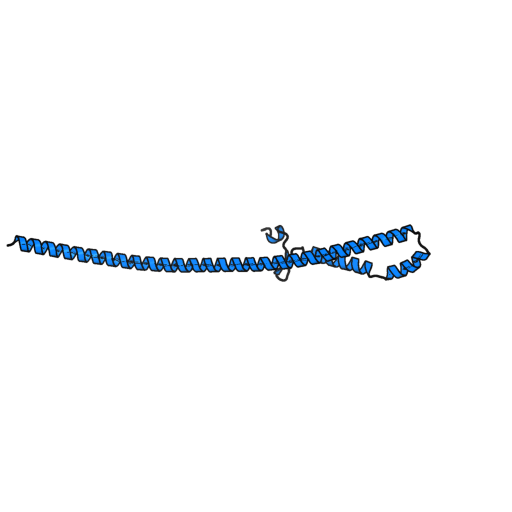.914 1.00 97.12 117 GLN A C 1
ATOM 920 O O . GLN A 1 117 ? -10.884 -0.528 19.964 1.00 97.12 117 GLN A O 1
ATOM 925 N N . GLN A 1 118 ? -10.611 -1.535 17.980 1.00 97.75 118 GLN A N 1
ATOM 926 C CA . GLN A 1 118 ? -11.751 -2.431 18.134 1.00 97.75 118 GLN A CA 1
ATOM 927 C C . GLN A 1 118 ? -11.570 -3.371 19.332 1.00 97.75 118 GLN A C 1
ATOM 929 O O . GLN A 1 118 ? -12.500 -3.526 20.122 1.00 97.75 118 GLN A O 1
ATOM 934 N N . GLN A 1 119 ? -10.381 -3.954 19.507 1.00 97.38 119 GLN A N 1
ATOM 935 C CA . GLN A 1 119 ? -10.080 -4.808 20.660 1.00 97.38 119 GLN A CA 1
ATOM 936 C C . GLN A 1 119 ? -10.162 -4.037 21.985 1.00 97.38 119 GLN A C 1
ATOM 938 O O . GLN A 1 119 ? -10.749 -4.532 22.947 1.00 97.38 119 GLN A O 1
ATOM 943 N N . GLN A 1 120 ? -9.642 -2.806 22.032 1.00 97.62 120 GLN A N 1
ATOM 944 C CA . GLN A 1 120 ? -9.749 -1.946 23.217 1.00 97.62 120 GLN A CA 1
ATOM 945 C C . GLN A 1 120 ? -11.208 -1.632 23.573 1.00 97.62 120 GLN A C 1
ATOM 947 O O . GLN A 1 120 ? -11.600 -1.751 24.734 1.00 97.62 120 GLN A O 1
ATOM 952 N N . LEU A 1 121 ? -12.031 -1.277 22.582 1.00 98.19 121 LEU A N 1
ATOM 953 C CA . LEU A 1 121 ? -13.456 -1.012 22.797 1.00 98.19 121 LEU A CA 1
ATOM 954 C C . LEU A 1 121 ? -14.208 -2.266 23.253 1.00 98.19 121 LEU A C 1
ATOM 956 O O . LEU A 1 121 ? -15.046 -2.178 24.146 1.00 98.19 121 LEU A O 1
ATOM 960 N N . GLN A 1 122 ? -13.899 -3.435 22.688 1.00 98.00 122 GLN A N 1
ATOM 961 C CA . GLN A 1 122 ? -14.497 -4.700 23.118 1.00 98.00 122 GLN A CA 1
ATOM 962 C C . GLN A 1 122 ? -14.159 -5.030 24.576 1.00 98.00 122 GLN A C 1
ATOM 964 O O . GLN A 1 122 ? -15.052 -5.432 25.322 1.00 98.00 122 GLN A O 1
ATOM 969 N N . ALA A 1 123 ? -12.913 -4.806 25.002 1.00 98.06 123 ALA A N 1
ATOM 970 C CA . ALA A 1 123 ? -12.510 -4.981 26.396 1.00 98.06 123 ALA A CA 1
ATOM 971 C C . ALA A 1 123 ? -13.278 -4.032 27.332 1.00 98.06 123 ALA A C 1
ATOM 973 O O . ALA A 1 123 ? -13.815 -4.469 28.349 1.00 98.06 123 ALA A O 1
ATOM 974 N N . LEU A 1 124 ? -13.415 -2.757 26.949 1.00 98.44 124 LEU A N 1
ATOM 975 C CA . LEU A 1 124 ? -14.168 -1.774 27.729 1.00 98.44 124 LEU A CA 1
ATOM 976 C C . LEU A 1 124 ? -15.660 -2.133 27.823 1.00 98.44 124 LEU A C 1
ATOM 978 O O . LEU A 1 124 ? -16.260 -2.031 28.891 1.00 98.44 124 LEU A O 1
ATOM 982 N N . ILE A 1 125 ? -16.267 -2.588 26.724 1.00 98.31 125 ILE A N 1
ATOM 983 C CA . ILE A 1 125 ? -17.660 -3.056 26.718 1.00 98.31 125 ILE A CA 1
ATOM 984 C C . ILE A 1 125 ? -17.825 -4.250 27.664 1.00 98.31 125 ILE A C 1
ATOM 986 O O . ILE A 1 125 ? -18.800 -4.293 28.414 1.00 98.31 125 ILE A O 1
ATOM 990 N N . ALA A 1 126 ? -16.893 -5.207 27.653 1.00 98.19 126 ALA A N 1
ATOM 991 C CA . ALA A 1 126 ? -16.933 -6.358 28.552 1.00 98.19 126 ALA A CA 1
ATOM 992 C C . ALA A 1 126 ? -16.840 -5.933 30.027 1.00 98.19 126 ALA A C 1
ATOM 994 O O . ALA A 1 126 ? -17.634 -6.391 30.848 1.00 98.19 126 ALA A O 1
ATOM 995 N N . GLU A 1 127 ? -15.943 -4.999 30.352 1.00 98.25 127 GLU A N 1
ATOM 996 C CA . GLU A 1 127 ? -15.819 -4.440 31.701 1.00 98.25 127 GLU A CA 1
ATOM 997 C C . GLU A 1 127 ? -17.119 -3.758 32.157 1.00 98.25 127 GLU A C 1
ATOM 999 O O . GLU A 1 127 ? -17.611 -4.013 33.258 1.00 98.25 127 GLU A O 1
ATOM 1004 N N . LYS A 1 128 ? -17.723 -2.922 31.301 1.00 98.38 128 LYS A N 1
ATOM 1005 C CA . LYS A 1 128 ? -18.978 -2.227 31.622 1.00 98.38 128 LYS A CA 1
ATOM 1006 C C . LYS A 1 128 ? -20.160 -3.174 31.767 1.00 98.38 128 LYS A C 1
ATOM 1008 O O . LYS A 1 128 ? -20.976 -2.970 32.662 1.00 98.38 128 LYS A O 1
ATOM 1013 N N . LYS A 1 129 ? -20.230 -4.233 30.958 1.00 98.31 129 LYS A N 1
ATOM 1014 C CA . LYS A 1 129 ? -21.237 -5.290 31.122 1.00 98.31 129 LYS A CA 1
ATOM 1015 C C . LYS A 1 129 ? -21.097 -6.002 32.464 1.00 98.31 129 LYS A C 1
ATOM 1017 O O . LYS A 1 129 ? -22.092 -6.186 33.148 1.00 98.31 129 LYS A O 1
ATOM 1022 N N . MET A 1 130 ? -19.873 -6.331 32.871 1.00 98.06 130 MET A N 1
ATOM 1023 C CA . MET A 1 130 ? -19.619 -6.943 34.178 1.00 98.06 130 MET A CA 1
ATOM 1024 C C . MET A 1 130 ? -20.016 -6.012 35.335 1.00 98.06 130 MET A C 1
ATOM 1026 O O . MET A 1 130 ? -20.613 -6.461 36.310 1.00 98.06 130 MET A O 1
ATOM 1030 N N . GLN A 1 131 ? -19.713 -4.713 35.229 1.00 98.12 131 GLN A N 1
ATOM 1031 C CA . GLN A 1 131 ? -20.139 -3.719 36.223 1.00 98.12 131 GLN A CA 1
ATOM 1032 C C . GLN A 1 131 ? -21.667 -3.635 36.320 1.00 98.12 131 GLN A C 1
ATOM 1034 O O . GLN A 1 131 ? -22.198 -3.599 37.427 1.00 98.12 131 GLN A O 1
ATOM 1039 N N . LEU A 1 132 ? -22.362 -3.636 35.180 1.00 98.38 132 LEU A N 1
ATOM 1040 C CA . LEU A 1 132 ? -23.823 -3.601 35.125 1.00 98.38 132 LEU A CA 1
ATOM 1041 C C . LEU A 1 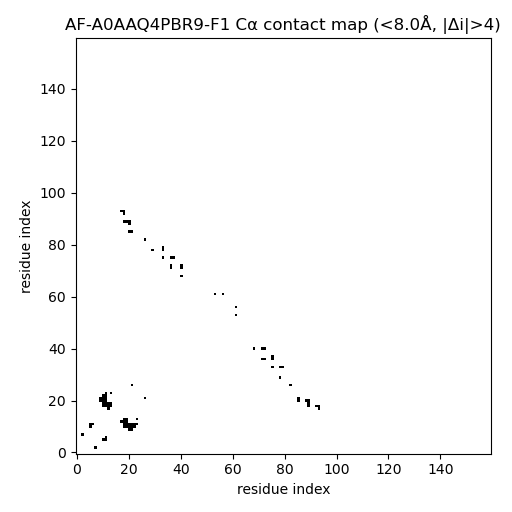132 ? -24.448 -4.837 35.779 1.00 98.38 132 LEU A C 1
ATOM 1043 O O . LEU A 1 132 ? -25.348 -4.683 36.596 1.00 98.38 132 LEU A O 1
ATOM 1047 N N . GLU A 1 133 ? -23.929 -6.029 35.488 1.00 98.19 133 GLU A N 1
ATOM 1048 C CA . GLU A 1 133 ? -24.410 -7.276 36.094 1.00 98.19 133 GLU A CA 1
ATOM 1049 C C . GLU A 1 133 ? -24.247 -7.262 37.620 1.00 98.19 133 GLU A C 1
ATOM 1051 O O . GLU A 1 133 ? -25.158 -7.620 38.362 1.00 98.19 133 GLU A O 1
ATOM 1056 N N . ARG A 1 134 ? -23.106 -6.761 38.112 1.00 98.50 134 ARG A N 1
ATOM 1057 C CA . ARG A 1 134 ? -22.875 -6.609 39.553 1.00 98.50 134 ARG A CA 1
ATOM 1058 C C . ARG A 1 134 ? -23.906 -5.681 40.198 1.00 98.50 134 ARG A C 1
ATOM 1060 O O . ARG A 1 134 ? -24.447 -6.023 41.244 1.00 98.50 134 ARG A O 1
ATOM 1067 N N . TYR A 1 135 ? -24.168 -4.521 39.591 1.00 98.25 135 TYR A N 1
ATOM 1068 C CA . TYR A 1 135 ? -25.168 -3.582 40.108 1.00 98.25 135 TYR A CA 1
ATOM 1069 C C . TYR A 1 135 ? -26.584 -4.147 40.042 1.00 98.25 135 TYR A C 1
ATOM 1071 O O . TYR A 1 135 ? -27.392 -3.847 40.914 1.00 98.25 135 TYR A O 1
ATOM 1079 N N . HIS A 1 136 ? -26.882 -4.970 39.038 1.00 98.50 136 HIS A N 1
ATOM 1080 C CA . HIS A 1 136 ? -28.172 -5.634 38.928 1.00 98.50 136 HIS A CA 1
ATOM 1081 C C . HIS A 1 136 ? -28.412 -6.585 40.107 1.00 98.50 136 HIS A C 1
ATOM 1083 O O . HIS A 1 136 ? -29.431 -6.463 40.782 1.00 98.50 136 HIS A O 1
ATOM 1089 N N . ILE A 1 137 ? -27.432 -7.435 40.429 1.00 98.31 137 ILE A N 1
ATOM 1090 C CA . ILE A 1 137 ? -27.496 -8.347 41.583 1.00 98.31 137 ILE A CA 1
ATOM 1091 C C . ILE A 1 137 ? -27.627 -7.569 42.902 1.00 98.31 137 ILE A C 1
ATOM 1093 O O . ILE A 1 137 ? -28.419 -7.934 43.770 1.00 98.31 137 ILE A O 1
ATOM 1097 N N . GLU A 1 138 ? -26.859 -6.489 43.066 1.00 97.94 138 GLU A N 1
ATOM 1098 C CA . GLU A 1 138 ? -26.919 -5.641 44.264 1.00 97.94 138 GLU A CA 1
ATOM 1099 C C . GLU A 1 138 ? -28.297 -4.980 44.423 1.00 97.94 138 GLU A C 1
ATOM 1101 O O . GLU A 1 138 ? -28.858 -4.967 45.519 1.00 97.94 138 GLU A O 1
ATOM 1106 N N . TYR A 1 139 ? -28.873 -4.494 43.322 1.00 98.31 139 TYR A N 1
ATOM 1107 C CA . TYR A 1 139 ? -30.213 -3.919 43.299 1.00 98.31 139 TYR A CA 1
ATOM 1108 C C . TYR A 1 139 ? -31.289 -4.943 43.679 1.00 98.31 139 TYR A C 1
ATOM 1110 O O . TYR A 1 139 ? -32.134 -4.647 44.523 1.00 98.31 139 TYR A O 1
ATOM 1118 N N . GLU A 1 140 ? -31.250 -6.151 43.109 1.00 98.31 140 GLU A N 1
ATOM 1119 C CA . GLU A 1 140 ? -32.211 -7.209 43.444 1.00 98.31 140 GLU A CA 1
ATOM 1120 C C . GLU A 1 140 ? -32.136 -7.605 44.924 1.00 98.31 140 GLU A C 1
ATOM 1122 O O . GLU A 1 140 ? -33.167 -7.763 45.581 1.00 98.31 140 GLU A O 1
ATOM 1127 N N . ALA A 1 141 ? -30.923 -7.711 45.477 1.00 98.12 141 ALA A N 1
ATOM 1128 C CA . ALA A 1 141 ? -30.729 -8.016 46.890 1.00 98.12 141 ALA A CA 1
ATOM 1129 C C . ALA A 1 141 ? -31.326 -6.930 47.800 1.00 98.12 141 ALA A C 1
ATOM 1131 O O . ALA A 1 141 ? -32.032 -7.250 48.758 1.00 98.12 141 ALA A O 1
ATOM 1132 N N . LEU A 1 142 ? -31.083 -5.652 47.489 1.00 98.19 142 LEU A N 1
ATOM 1133 C CA . LEU A 1 142 ? -31.635 -4.525 48.246 1.00 98.19 142 LEU A CA 1
ATOM 1134 C C . LEU A 1 142 ? -33.160 -4.442 48.130 1.00 98.19 142 LEU A C 1
ATOM 1136 O O . LEU A 1 142 ? -33.828 -4.246 49.141 1.00 98.19 142 LEU A O 1
ATOM 1140 N N . SER A 1 143 ? -33.712 -4.646 46.932 1.00 98.19 143 SER A N 1
ATOM 1141 C CA . SER A 1 143 ? -35.161 -4.643 46.703 1.00 98.19 143 SER A CA 1
ATOM 1142 C C . SER A 1 143 ? -35.867 -5.746 47.498 1.00 98.19 143 SER A C 1
ATOM 1144 O O . SER A 1 143 ? -36.940 -5.521 48.057 1.00 98.19 143 SER A O 1
ATOM 1146 N N . LYS A 1 144 ? -35.241 -6.923 47.628 1.00 97.81 144 LYS A N 1
ATOM 1147 C CA . LYS A 1 144 ? -35.763 -7.995 48.479 1.00 97.81 144 LYS A CA 1
ATOM 1148 C C . LYS A 1 144 ? -35.789 -7.593 49.956 1.00 97.81 144 LYS A C 1
ATOM 1150 O O . LYS A 1 144 ? -36.809 -7.779 50.612 1.00 97.81 144 LYS A O 1
ATOM 1155 N N . VAL A 1 145 ? -34.697 -7.017 50.463 1.00 97.88 145 VAL A N 1
ATOM 1156 C CA . VAL A 1 145 ? -34.623 -6.533 51.854 1.00 97.88 145 VAL A CA 1
ATOM 1157 C C . VAL A 1 145 ? -35.664 -5.442 52.114 1.00 97.88 145 VAL A C 1
ATOM 1159 O O . VAL A 1 145 ? -36.307 -5.455 53.158 1.00 97.88 145 VAL A O 1
ATOM 1162 N N . GLU A 1 146 ? -35.867 -4.521 51.171 1.00 97.62 146 GLU A N 1
ATOM 1163 C CA . GLU A 1 146 ? -36.911 -3.495 51.260 1.00 97.62 146 GLU A CA 1
ATOM 1164 C C . GLU A 1 146 ? -38.314 -4.119 51.348 1.00 97.62 146 GLU A C 1
ATOM 1166 O O . GLU A 1 146 ? -39.105 -3.729 52.206 1.00 97.62 146 GLU A O 1
ATOM 1171 N N . SER A 1 147 ? -38.614 -5.124 50.517 1.00 97.06 147 SER A N 1
ATOM 1172 C CA . SER A 1 147 ? -39.891 -5.852 50.570 1.00 97.06 147 SER A CA 1
ATOM 1173 C C . SER A 1 147 ? -40.103 -6.530 51.925 1.00 97.06 147 SER A C 1
ATOM 1175 O O . SER A 1 147 ? -41.162 -6.376 52.526 1.00 97.06 147 SER A O 1
ATOM 1177 N N . GLU A 1 148 ? -39.087 -7.231 52.437 1.00 96.38 148 GLU A N 1
ATOM 1178 C CA . GLU A 1 148 ? -39.138 -7.892 53.749 1.00 96.38 148 GLU A CA 1
ATOM 1179 C C . GLU A 1 148 ? -39.365 -6.878 54.888 1.00 96.38 148 GLU A C 1
ATOM 1181 O O . GLU A 1 148 ? -40.134 -7.133 55.817 1.00 96.38 148 GLU A O 1
ATOM 1186 N N . GLN A 1 149 ? -38.732 -5.701 54.811 1.00 95.94 149 GLN A N 1
ATOM 1187 C CA . GLN A 1 149 ? -38.943 -4.617 55.774 1.00 95.94 149 GLN A CA 1
ATOM 1188 C C . GLN A 1 149 ? -40.362 -4.043 55.702 1.00 95.94 149 GLN A C 1
ATOM 1190 O O . GLN A 1 149 ? -40.974 -3.819 56.747 1.00 95.94 149 GLN A O 1
ATOM 1195 N N . ASN A 1 150 ? -40.900 -3.830 54.500 1.00 95.50 150 ASN A N 1
ATOM 1196 C CA . ASN A 1 150 ? -42.266 -3.338 54.317 1.00 95.50 150 ASN A CA 1
ATOM 1197 C C . ASN A 1 150 ? -43.301 -4.339 54.848 1.00 95.50 150 ASN A C 1
ATOM 1199 O O . ASN A 1 150 ? -44.192 -3.950 55.598 1.00 95.50 150 ASN A O 1
ATOM 1203 N N . GLU A 1 151 ? -43.132 -5.632 54.561 1.00 94.88 151 GLU A N 1
ATOM 1204 C CA . GLU A 1 151 ? -43.994 -6.687 55.108 1.00 94.88 151 GLU A CA 1
ATOM 1205 C C . GLU A 1 151 ? -43.968 -6.713 56.642 1.00 94.88 151 GLU A C 1
ATOM 1207 O O . GLU A 1 151 ? -45.010 -6.869 57.284 1.00 94.88 151 GLU A O 1
ATOM 1212 N N . PHE A 1 152 ? -42.791 -6.531 57.248 1.00 94.00 152 PHE A N 1
ATOM 1213 C CA . PHE A 1 152 ? -42.664 -6.442 58.702 1.00 94.00 152 PHE A CA 1
ATOM 1214 C C . PHE A 1 152 ? -43.417 -5.231 59.273 1.00 94.00 152 PHE A C 1
ATOM 1216 O O . PHE A 1 152 ? -44.108 -5.355 60.287 1.00 94.00 152 PHE A O 1
ATOM 1223 N N . ILE A 1 153 ? -43.315 -4.068 58.623 1.00 94.25 153 ILE A N 1
ATOM 1224 C CA . ILE A 1 153 ? -44.040 -2.855 59.022 1.00 94.25 153 ILE A CA 1
ATOM 1225 C C . ILE A 1 153 ? -45.552 -3.079 58.928 1.00 94.25 153 ILE A C 1
ATOM 1227 O O . ILE A 1 153 ? -46.265 -2.781 59.887 1.00 94.25 153 ILE A O 1
ATOM 1231 N N . ASP A 1 154 ? -46.038 -3.645 57.823 1.00 92.75 154 ASP A N 1
ATOM 1232 C CA . ASP A 1 154 ? -47.464 -3.913 57.614 1.00 92.75 154 ASP A CA 1
ATOM 1233 C C . ASP A 1 154 ? -48.023 -4.862 58.682 1.00 92.75 154 ASP A C 1
ATOM 1235 O O . ASP A 1 154 ? -49.077 -4.601 59.269 1.00 92.75 154 ASP A O 1
ATOM 1239 N N . GLN A 1 155 ? -47.286 -5.929 59.012 1.00 90.75 155 GLN A N 1
ATOM 1240 C CA . GLN A 1 155 ? -47.647 -6.835 60.106 1.00 90.75 155 GLN A CA 1
ATOM 1241 C C . GLN A 1 155 ? -47.703 -6.113 61.458 1.00 90.75 155 GLN A C 1
ATOM 1243 O O . GLN A 1 155 ? -48.620 -6.352 62.246 1.00 90.75 155 GLN A O 1
ATOM 1248 N N . PHE A 1 156 ? -46.749 -5.220 61.730 1.00 88.06 156 PHE A N 1
ATOM 1249 C CA . PHE A 1 156 ? -46.703 -4.464 62.980 1.00 88.06 156 PHE A CA 1
ATOM 1250 C C . PHE A 1 156 ? -47.859 -3.457 63.097 1.00 88.06 156 PHE A C 1
ATOM 1252 O O . PHE A 1 156 ? -48.388 -3.249 64.189 1.00 88.06 156 PHE A O 1
ATOM 1259 N N . ILE A 1 157 ? -48.281 -2.850 61.983 1.00 86.25 157 ILE A N 1
ATOM 1260 C CA . ILE A 1 157 ? -49.442 -1.950 61.936 1.00 86.25 157 ILE A CA 1
ATOM 1261 C C . ILE A 1 157 ? -50.745 -2.724 62.177 1.00 86.25 157 ILE A C 1
ATOM 1263 O O . ILE A 1 157 ? -51.598 -2.242 62.916 1.00 86.25 157 ILE A O 1
ATOM 1267 N N . LEU A 1 158 ? -50.891 -3.924 61.607 1.00 74.25 158 LEU A N 1
ATOM 1268 C CA . LEU A 1 158 ? -52.097 -4.755 61.739 1.00 74.25 158 LEU A CA 1
ATOM 1269 C C . LEU A 1 158 ? -52.292 -5.379 63.134 1.00 74.25 158 LEU A C 1
ATOM 1271 O O . LEU A 1 158 ? -53.388 -5.844 63.441 1.00 74.25 158 LEU A O 1
ATOM 1275 N N . GLN A 1 159 ? -51.250 -5.424 63.971 1.00 68.50 159 GLN A N 1
ATOM 1276 C CA . GLN A 1 159 ? -51.312 -5.960 65.340 1.00 68.50 159 GLN A CA 1
ATOM 1277 C C . GLN A 1 159 ? -51.692 -4.923 66.416 1.00 68.50 159 GLN A C 1
ATOM 1279 O O . GLN A 1 159 ? -51.779 -5.284 67.593 1.00 68.50 159 GLN A O 1
ATOM 1284 N N . LYS A 1 160 ? -51.925 -3.658 66.049 1.00 52.59 160 LYS A N 1
ATOM 1285 C CA . LYS A 1 160 ? -52.474 -2.615 66.933 1.00 52.59 160 LYS A CA 1
ATOM 1286 C C . LYS A 1 160 ? -53.953 -2.366 66.668 1.00 52.59 160 LYS A C 1
ATOM 1288 O O . LYS A 1 160 ? -54.637 -2.017 67.656 1.00 52.59 160 LYS A O 1
#